Protein AF-A0A2W4NZR1-F1 (afdb_monomer_lite)

Radius of gyration: 36.42 Å; chains: 1; bounding box: 68×45×100 Å

Sequence (171 aa):
MSKEEDDIRLLEYIDGQLGAEDAAQLHRRLENEPELKTRLRELQALNAMVSDRTVEQPSASFTESVMVRVNQYPRGAASPIRRGIMLLAVLLATVGLASWLVSIGMFDNTSINVNSVMFGNDTSRFSLPSLTFDGKILVNVIIIFNLVVAFFLFDPTVLKPWFQRRSRLNY

Secondary structure (DSSP, 8-state):
--HHHHHHHHHHHHTT-S-HHHHHHHHHHHHH-HHHHHHHHHHHHHHHHHHTS--PPPPHHHHHHHHHHHHT--------HHHHHHHHHHHHHHHHHHHHHHHTTTTTT-EEEGGG-S-------------EEEHHHHHHHHHHHHHHHHHHHHIIIIIHHHHHHHHTS--

pLDDT: mean 74.61, std 12.15, range [45.5, 91.62]

Structure (mmCIF, N/CA/C/O backbone):
data_AF-A0A2W4NZR1-F1
#
_entry.id   AF-A0A2W4NZR1-F1
#
loop_
_atom_site.group_PDB
_atom_site.id
_atom_site.type_symbol
_atom_site.label_atom_id
_atom_site.label_alt_id
_atom_site.label_comp_id
_atom_site.label_asym_id
_atom_site.label_entity_id
_atom_site.label_seq_id
_atom_site.pdbx_PDB_ins_code
_atom_site.Cartn_x
_atom_site.Cartn_y
_atom_site.Cartn_z
_atom_site.occupancy
_atom_site.B_iso_or_equiv
_atom_site.auth_seq_id
_atom_site.auth_comp_id
_atom_site.auth_asym_id
_atom_site.auth_atom_id
_atom_site.pdbx_PDB_model_num
ATOM 1 N N . MET A 1 1 ? -13.913 15.465 46.175 1.00 52.94 1 MET A N 1
ATOM 2 C CA . MET A 1 1 ? -14.291 14.764 44.934 1.00 52.94 1 MET A CA 1
ATOM 3 C C . MET A 1 1 ? -15.212 15.685 44.176 1.00 52.94 1 MET A C 1
ATOM 5 O O . MET A 1 1 ? -15.961 16.425 44.811 1.00 52.94 1 MET A O 1
ATOM 9 N N . SER A 1 2 ? -15.045 15.760 42.861 1.00 69.25 2 SER A N 1
ATOM 10 C CA . SER A 1 2 ? -15.939 16.564 42.026 1.00 69.25 2 SER A CA 1
ATOM 11 C C . SER A 1 2 ? -17.312 15.892 41.999 1.00 69.25 2 SER A C 1
ATOM 13 O O . SER A 1 2 ? -17.371 14.667 41.964 1.00 69.25 2 SER A O 1
ATOM 15 N N . LYS A 1 3 ? -18.407 16.663 41.971 1.00 72.75 3 LYS A N 1
ATOM 16 C CA . LYS A 1 3 ? -19.772 16.109 41.827 1.00 72.75 3 LYS A CA 1
ATOM 17 C C . LYS A 1 3 ? -19.889 15.165 40.620 1.00 72.75 3 LYS A C 1
ATOM 19 O O . LYS A 1 3 ? -20.613 14.185 40.666 1.00 72.75 3 LYS A O 1
ATOM 24 N N . GLU A 1 4 ? -19.114 15.446 39.578 1.00 75.81 4 GLU A N 1
ATOM 25 C CA . GLU A 1 4 ? -19.026 14.644 38.359 1.00 75.81 4 GLU A CA 1
ATOM 26 C C . GLU A 1 4 ? -18.398 13.256 38.589 1.00 75.81 4 GLU A C 1
ATOM 28 O O . GLU A 1 4 ? -18.837 12.277 37.997 1.00 75.81 4 GLU A O 1
ATOM 33 N N . GLU A 1 5 ? -17.420 13.134 39.494 1.00 80.88 5 GLU A N 1
ATOM 34 C CA . GLU A 1 5 ? -16.817 11.838 39.848 1.00 80.88 5 GLU A CA 1
ATOM 35 C C . GLU A 1 5 ? -17.792 10.963 40.644 1.00 80.88 5 GLU A C 1
ATOM 37 O O . GLU A 1 5 ? -17.801 9.741 40.487 1.00 80.88 5 GLU A O 1
ATOM 42 N N . ASP A 1 6 ? -18.611 11.582 41.497 1.00 81.75 6 ASP A N 1
ATOM 43 C CA . ASP A 1 6 ? -19.629 10.874 42.270 1.00 81.75 6 ASP A CA 1
ATOM 44 C C . ASP A 1 6 ? -20.761 10.375 41.357 1.00 81.75 6 ASP A C 1
ATOM 46 O O . ASP A 1 6 ? -21.193 9.231 41.497 1.00 81.75 6 ASP A O 1
ATOM 50 N N . ASP A 1 7 ? -21.172 11.169 40.363 1.00 79.81 7 ASP A N 1
ATOM 51 C CA . ASP A 1 7 ? -22.171 10.763 39.367 1.00 79.81 7 ASP A CA 1
ATOM 52 C C . ASP A 1 7 ? -21.683 9.585 38.501 1.00 79.81 7 ASP A C 1
ATOM 54 O O . ASP A 1 7 ? -22.436 8.636 38.273 1.00 79.81 7 ASP A O 1
ATOM 58 N N . ILE A 1 8 ? -20.410 9.587 38.080 1.00 83.56 8 ILE A N 1
ATOM 59 C CA . ILE A 1 8 ? -19.803 8.465 37.340 1.00 83.56 8 ILE A CA 1
ATOM 60 C C . ILE A 1 8 ? -19.832 7.185 38.183 1.00 83.56 8 ILE A C 1
ATOM 62 O O . ILE A 1 8 ? -20.274 6.140 37.708 1.00 83.56 8 ILE A O 1
ATOM 66 N N . ARG A 1 9 ? -19.446 7.265 39.461 1.00 83.25 9 ARG A N 1
ATOM 67 C CA . ARG A 1 9 ? -19.461 6.107 40.373 1.00 83.25 9 ARG A CA 1
ATOM 68 C C . ARG A 1 9 ? -20.870 5.581 40.643 1.00 83.25 9 ARG A C 1
ATOM 70 O O . ARG A 1 9 ? -21.054 4.376 40.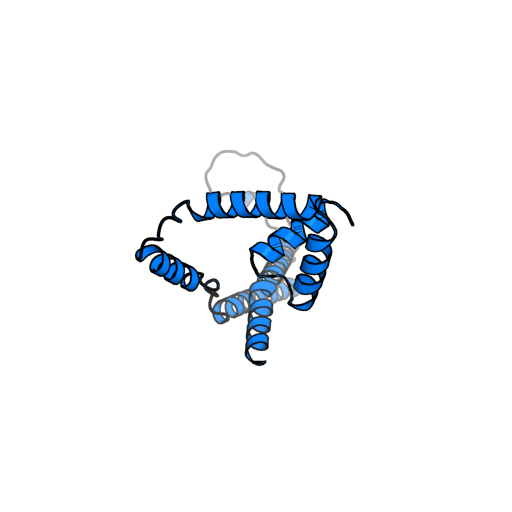807 1.00 83.25 9 ARG A O 1
ATOM 77 N N . LEU A 1 10 ? -21.870 6.463 40.706 1.00 84.44 10 LEU A N 1
ATOM 78 C CA . LEU A 1 10 ? -23.274 6.067 40.844 1.00 84.44 10 LEU A CA 1
ATOM 79 C C . LEU A 1 10 ? -23.784 5.337 39.593 1.00 84.44 10 LEU A C 1
ATOM 81 O O . LEU A 1 10 ? -24.535 4.372 39.732 1.00 84.44 10 LEU A O 1
ATOM 85 N N . LEU A 1 11 ? -23.367 5.754 38.395 1.00 85.06 11 LEU A N 1
ATOM 86 C CA . LEU A 1 11 ? -23.697 5.068 37.142 1.00 85.06 11 LEU A CA 1
ATOM 87 C C . LEU A 1 11 ? -23.013 3.700 37.047 1.00 85.06 11 LEU A C 1
ATOM 89 O O . LEU A 1 11 ? -23.689 2.706 36.804 1.00 85.06 11 LEU A O 1
ATOM 93 N N . GLU A 1 12 ? -21.717 3.616 37.355 1.00 85.44 12 GLU A N 1
ATOM 94 C CA . GLU A 1 12 ? -20.975 2.345 37.410 1.00 85.44 12 GLU A CA 1
ATOM 95 C C . GLU A 1 12 ? -21.593 1.353 38.409 1.00 85.44 12 GLU A C 1
ATOM 97 O O . GLU A 1 12 ? -21.591 0.140 38.181 1.00 85.44 12 GLU A O 1
ATOM 102 N N . TYR A 1 13 ? -22.153 1.862 39.512 1.00 85.25 13 TYR A N 1
ATOM 103 C CA . TYR A 1 13 ? -22.917 1.067 40.470 1.00 85.25 13 TYR A CA 1
ATOM 104 C C . TYR A 1 13 ? -24.246 0.558 39.889 1.00 85.25 13 TYR A C 1
ATOM 106 O O . TYR A 1 13 ? -24.581 -0.610 40.086 1.00 85.25 13 TYR A O 1
ATOM 114 N N . ILE A 1 14 ? -24.994 1.399 39.165 1.00 84.19 14 ILE A N 1
ATOM 115 C CA . ILE A 1 14 ? -26.257 1.014 38.507 1.00 84.19 14 ILE A CA 1
ATOM 116 C C . ILE A 1 14 ? -26.012 -0.016 37.391 1.00 84.19 14 ILE A C 1
ATOM 118 O O . ILE A 1 14 ? -26.803 -0.949 37.252 1.00 84.19 14 ILE A O 1
ATOM 122 N N . ASP A 1 15 ? -24.902 0.105 36.661 1.00 82.12 15 ASP A N 1
ATOM 123 C CA . ASP A 1 15 ? -24.499 -0.810 35.584 1.00 82.12 15 ASP A CA 1
ATOM 124 C C . ASP A 1 15 ? -23.830 -2.102 36.097 1.00 82.12 15 ASP A C 1
ATOM 126 O O . ASP A 1 15 ? -23.552 -3.018 35.320 1.00 82.12 15 ASP A O 1
ATOM 130 N N . GLY A 1 16 ? -23.556 -2.198 37.405 1.00 80.62 16 GLY A N 1
A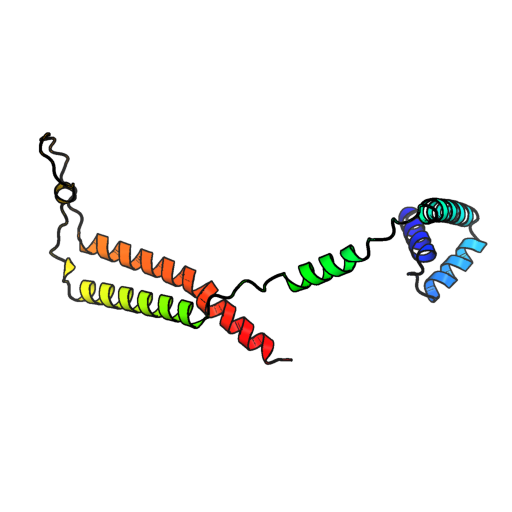TOM 131 C CA . GLY A 1 16 ? -22.912 -3.360 38.027 1.00 80.62 16 GLY A CA 1
ATOM 132 C C . GLY A 1 16 ? -21.429 -3.532 37.674 1.00 80.62 16 GLY A C 1
ATOM 133 O O . GLY A 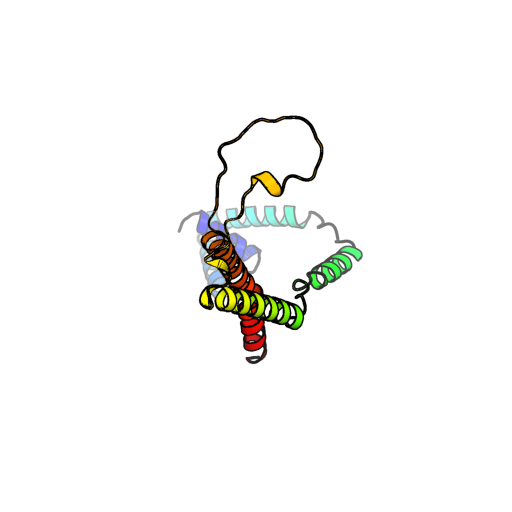1 16 ? -20.883 -4.620 37.844 1.00 80.62 16 GLY A O 1
ATOM 134 N N . GLN A 1 17 ? -20.775 -2.479 37.177 1.00 82.56 17 GLN A N 1
ATOM 135 C CA . GLN A 1 17 ? -19.348 -2.472 36.829 1.00 82.56 17 GLN A CA 1
ATOM 136 C C . GLN A 1 17 ? -18.446 -2.081 38.007 1.00 82.56 17 GLN A C 1
ATOM 138 O O . GLN A 1 17 ? -17.225 -2.217 37.928 1.00 82.56 17 GLN A O 1
ATOM 143 N N . LEU A 1 18 ? -19.041 -1.622 39.110 1.00 82.69 18 LEU A N 1
ATOM 144 C CA . LEU A 1 18 ? -18.315 -1.227 40.307 1.00 82.69 18 LEU A CA 1
ATOM 145 C C . LEU A 1 18 ? -17.791 -2.452 41.081 1.00 82.69 18 LEU A C 1
ATOM 147 O O . LEU A 1 18 ? -18.525 -3.406 41.348 1.00 82.69 18 LEU A O 1
ATOM 151 N N . GLY A 1 19 ? -16.517 -2.418 41.480 1.00 80.69 19 GLY A N 1
ATOM 152 C CA . GLY A 1 19 ? -15.900 -3.471 42.287 1.00 80.69 19 GLY A CA 1
ATOM 153 C C . GLY A 1 19 ? -16.571 -3.639 43.659 1.00 80.69 19 GLY A C 1
ATOM 154 O O . GLY A 1 19 ? -17.111 -2.691 44.229 1.00 80.69 19 GLY A O 1
ATOM 155 N N . ALA A 1 20 ? -16.511 -4.848 44.227 1.00 75.69 20 ALA A N 1
ATOM 156 C CA . ALA A 1 20 ? -17.184 -5.178 45.491 1.00 75.69 20 ALA A CA 1
ATOM 157 C C . ALA A 1 20 ? -16.744 -4.298 46.682 1.00 75.69 20 ALA A C 1
ATOM 159 O O . ALA A 1 20 ? -17.553 -3.979 47.556 1.00 75.69 20 ALA A O 1
ATOM 160 N N . GLU A 1 21 ? -15.476 -3.878 46.713 1.00 77.12 21 GLU A N 1
ATOM 161 C CA . GLU A 1 21 ? -14.935 -2.996 47.756 1.00 77.12 21 GLU A CA 1
ATOM 162 C C . GLU A 1 21 ? -15.452 -1.556 47.622 1.00 77.12 21 GLU A C 1
ATOM 164 O O . GLU A 1 21 ? -15.832 -0.935 48.618 1.00 77.12 21 GLU A O 1
ATOM 169 N N . ASP A 1 22 ? -15.537 -1.047 46.393 1.00 78.81 22 ASP A N 1
ATOM 170 C CA . ASP A 1 22 ? -16.024 0.300 46.096 1.00 78.81 22 ASP A CA 1
ATOM 171 C C . ASP A 1 22 ? -17.540 0.409 46.291 1.00 78.81 22 ASP A C 1
ATOM 173 O O . ASP A 1 22 ? -18.027 1.409 46.822 1.00 78.81 22 ASP A O 1
ATOM 177 N N . ALA A 1 23 ? -18.289 -0.652 45.980 1.00 77.44 23 ALA A N 1
ATOM 178 C CA . ALA A 1 23 ? -19.718 -0.742 46.272 1.00 77.44 23 ALA A CA 1
ATOM 179 C C . ALA A 1 23 ? -20.003 -0.679 47.782 1.00 77.44 23 ALA A C 1
ATOM 181 O O . ALA A 1 23 ? -20.919 0.021 48.222 1.00 77.44 23 ALA A O 1
ATOM 182 N N . ALA A 1 24 ? -19.183 -1.348 48.601 1.00 79.75 24 ALA A N 1
ATOM 183 C CA . ALA A 1 24 ? -19.305 -1.287 50.055 1.00 79.75 24 ALA A CA 1
ATOM 184 C C . ALA A 1 24 ? -18.982 0.113 50.609 1.00 79.75 24 ALA A C 1
ATOM 186 O O . ALA A 1 24 ? -19.636 0.573 51.548 1.00 79.75 24 ALA A O 1
ATOM 187 N N . GLN A 1 25 ? -17.999 0.813 50.034 1.00 81.75 25 GLN A N 1
ATOM 188 C CA . GLN A 1 25 ? -17.690 2.200 50.402 1.00 81.75 25 GLN A CA 1
ATOM 189 C C . GLN A 1 25 ? -18.806 3.166 49.990 1.00 81.75 25 GLN A C 1
ATOM 191 O O . GLN A 1 25 ? -19.184 4.038 50.776 1.00 81.75 25 GLN A O 1
ATOM 196 N N . LEU A 1 26 ? -19.368 2.986 48.794 1.00 82.19 26 LEU A N 1
ATOM 197 C CA . LEU A 1 26 ? -20.481 3.782 48.289 1.00 82.19 26 LEU A CA 1
ATOM 198 C C . LEU A 1 26 ? -21.734 3.602 49.156 1.00 82.19 26 LEU A C 1
ATOM 200 O O . LEU A 1 26 ? -22.384 4.588 49.489 1.00 82.19 26 LEU A O 1
ATOM 204 N N . HIS A 1 27 ? -22.035 2.381 49.610 1.00 81.44 27 HIS A N 1
ATOM 205 C CA . HIS A 1 27 ? -23.135 2.129 50.547 1.00 81.44 27 HIS A CA 1
ATOM 206 C C . HIS A 1 27 ? -22.968 2.852 51.883 1.00 81.44 27 HIS A C 1
ATOM 208 O O . HIS A 1 27 ? -23.906 3.504 52.338 1.00 81.44 27 HIS A O 1
ATOM 214 N N . ARG A 1 28 ? -21.766 2.839 52.471 1.00 80.81 28 ARG A N 1
ATOM 215 C CA . ARG A 1 28 ? -21.503 3.611 53.698 1.00 80.81 28 ARG A CA 1
ATOM 216 C C . ARG A 1 28 ? -21.671 5.113 53.478 1.00 80.81 28 ARG A C 1
ATOM 218 O O . ARG A 1 28 ? -22.093 5.821 54.384 1.00 80.81 28 ARG A O 1
ATOM 225 N N . ARG A 1 29 ? -21.345 5.627 52.290 1.00 80.69 29 ARG A N 1
ATOM 226 C CA . ARG A 1 29 ? -21.562 7.044 51.956 1.00 80.69 29 ARG A CA 1
ATOM 227 C C . ARG A 1 29 ? -23.037 7.372 51.738 1.00 80.69 29 ARG A C 1
ATOM 229 O O . ARG A 1 29 ? -23.508 8.366 52.272 1.00 80.69 29 ARG A O 1
ATOM 236 N N . LEU A 1 30 ? -23.787 6.500 51.066 1.00 81.31 30 LEU A N 1
ATOM 237 C CA . LEU A 1 30 ? -25.238 6.624 50.868 1.00 81.31 30 LEU A CA 1
ATOM 238 C C . LEU A 1 30 ? -26.033 6.662 52.184 1.00 81.31 30 LEU A C 1
ATOM 240 O O . LEU A 1 30 ? -27.116 7.247 52.226 1.00 81.31 30 LEU A O 1
ATOM 244 N N . GLU A 1 31 ? -25.521 6.039 53.247 1.00 80.12 31 GLU A N 1
ATOM 245 C CA . GLU A 1 31 ? -26.112 6.109 54.591 1.00 80.12 31 GLU A CA 1
ATOM 246 C C . GLU A 1 31 ? -25.857 7.451 55.286 1.00 80.12 31 GLU A C 1
ATOM 248 O O . GLU A 1 31 ? -26.712 7.923 56.035 1.00 80.12 31 GLU A O 1
ATOM 253 N N . ASN A 1 32 ? -24.710 8.078 55.018 1.00 79.75 32 ASN A N 1
ATOM 254 C CA . ASN A 1 32 ? -24.285 9.316 55.670 1.00 79.75 32 ASN A CA 1
ATOM 255 C C . ASN A 1 32 ? -24.670 10.583 54.883 1.00 79.75 32 ASN A C 1
ATOM 257 O O . ASN A 1 32 ? -24.744 11.662 55.469 1.00 79.75 32 ASN A O 1
ATOM 261 N N . GLU A 1 33 ? -24.949 10.469 53.581 1.00 84.06 33 GLU A N 1
ATOM 262 C CA . GLU A 1 33 ? -25.215 11.603 52.691 1.00 84.06 33 GLU A CA 1
ATOM 263 C C . GLU A 1 33 ? -26.601 11.501 52.017 1.00 84.06 33 GLU A C 1
ATOM 265 O O . GLU A 1 33 ? -26.785 10.767 51.038 1.00 84.06 33 GLU A O 1
ATOM 270 N N . PRO A 1 34 ? -27.610 12.261 52.491 1.00 81.06 34 PRO A N 1
ATOM 271 C CA . PRO A 1 34 ? -28.967 12.202 51.941 1.00 81.06 34 PRO A CA 1
ATOM 272 C C . PRO A 1 34 ? -29.080 1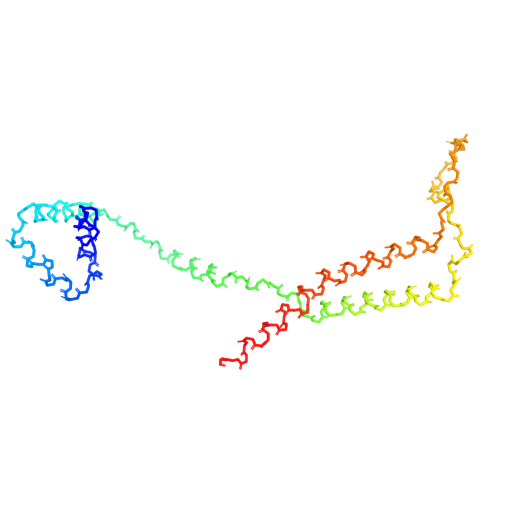2.787 50.521 1.00 81.06 34 PRO A C 1
ATOM 274 O O . PRO A 1 34 ? -29.964 12.382 49.757 1.00 81.06 34 PRO A O 1
ATOM 277 N N . GLU A 1 35 ? -28.186 13.706 50.139 1.00 82.62 35 GLU A N 1
ATOM 278 C CA . GLU A 1 35 ? -28.128 14.263 48.779 1.00 82.62 35 GLU A CA 1
ATOM 279 C C . GLU A 1 35 ? -27.754 13.184 47.751 1.00 82.62 35 GLU A C 1
ATOM 281 O O . GLU A 1 35 ? -28.441 13.027 46.740 1.00 82.62 35 GLU A O 1
ATOM 286 N N . LEU A 1 36 ? -26.742 12.365 48.056 1.00 81.38 36 LEU A N 1
ATOM 287 C CA . LEU A 1 36 ? -26.269 11.279 47.194 1.00 81.38 36 LEU A CA 1
ATOM 288 C C . LEU A 1 36 ? -27.348 10.204 46.983 1.00 81.38 36 LEU A C 1
ATOM 290 O O . LEU A 1 36 ? -27.545 9.696 45.880 1.00 81.38 36 LEU A O 1
ATOM 294 N N . LYS A 1 37 ? -28.123 9.908 48.031 1.00 82.75 37 LYS A N 1
ATOM 295 C CA . LYS A 1 37 ? -29.265 8.984 47.965 1.00 82.75 37 LYS A CA 1
ATOM 296 C C . LYS A 1 37 ? -30.391 9.499 47.067 1.00 82.75 37 LYS A C 1
ATOM 298 O O . LYS A 1 37 ? -31.066 8.706 46.410 1.00 82.75 37 LYS A O 1
ATOM 303 N N . THR A 1 38 ? -30.606 10.812 47.045 1.00 85.00 38 THR A N 1
ATOM 304 C CA . THR A 1 38 ? -31.603 11.441 46.168 1.00 85.00 38 THR A CA 1
ATOM 305 C C . THR A 1 38 ? -31.155 11.351 44.712 1.00 85.00 38 THR A C 1
ATOM 307 O O . THR A 1 38 ? -31.932 10.905 43.871 1.00 85.00 38 THR A O 1
ATOM 310 N N . ARG A 1 39 ? -29.875 11.630 44.435 1.00 83.81 39 ARG A N 1
ATOM 311 C CA . ARG A 1 39 ? -29.274 11.467 43.102 1.00 83.81 39 ARG A CA 1
ATOM 312 C C . ARG A 1 39 ? -29.330 10.035 42.585 1.00 83.81 39 ARG A C 1
ATOM 314 O O . ARG A 1 39 ? -29.743 9.814 41.453 1.00 83.81 39 ARG A O 1
ATOM 321 N N . LEU A 1 40 ? -29.012 9.050 43.424 1.00 85.06 40 LEU A N 1
ATOM 322 C CA . LEU A 1 40 ? -29.121 7.638 43.054 1.00 85.06 40 LEU A CA 1
ATOM 323 C C . LEU A 1 40 ? -30.554 7.263 42.641 1.00 85.06 40 LEU A C 1
ATOM 325 O O . LEU A 1 40 ? -30.741 6.551 41.659 1.00 85.06 40 LEU A O 1
ATOM 329 N N . ARG A 1 41 ? -31.575 7.774 43.342 1.00 84.56 41 ARG A N 1
ATOM 330 C CA . ARG A 1 41 ? -32.981 7.547 42.966 1.00 84.56 41 ARG A CA 1
ATOM 331 C C . ARG A 1 41 ? -33.355 8.217 41.647 1.00 84.56 41 ARG A C 1
ATOM 333 O O . ARG A 1 41 ? -34.084 7.613 40.866 1.00 84.56 41 ARG A O 1
ATOM 340 N N . GLU A 1 42 ? -32.873 9.435 41.398 1.00 86.00 42 GLU A N 1
ATOM 341 C CA . GLU A 1 42 ? -33.074 10.130 40.119 1.00 86.00 42 GLU A CA 1
ATOM 342 C C . GLU A 1 42 ? -32.472 9.322 38.961 1.00 86.00 42 GLU A C 1
ATOM 344 O O . GLU A 1 42 ? -33.155 9.058 37.971 1.00 86.00 42 GLU A O 1
ATOM 349 N N . LEU A 1 43 ? -31.231 8.852 39.115 1.00 84.62 43 LEU A N 1
ATOM 350 C CA . LEU A 1 43 ? -30.542 8.040 38.110 1.00 84.62 43 LEU A CA 1
ATOM 351 C C . LEU A 1 43 ? -31.220 6.680 37.892 1.00 84.62 43 LEU A C 1
ATOM 353 O O . LEU A 1 43 ? -31.376 6.249 36.752 1.00 84.62 43 LEU A O 1
ATOM 357 N N . GLN A 1 44 ? -31.692 6.026 38.955 1.00 85.38 44 GLN A N 1
ATOM 358 C CA . GLN A 1 44 ? -32.457 4.779 38.845 1.00 85.38 44 GLN A CA 1
ATOM 359 C C . GLN A 1 44 ? -33.794 4.977 38.124 1.00 85.38 44 GLN A C 1
ATOM 361 O O . GLN A 1 44 ? -34.171 4.142 37.302 1.00 85.38 44 GLN A O 1
ATOM 366 N N . ALA A 1 45 ? -34.500 6.079 38.391 1.00 84.75 45 ALA A N 1
ATOM 367 C CA . ALA A 1 45 ? -35.740 6.408 37.695 1.00 84.75 45 ALA A CA 1
ATOM 368 C C . ALA A 1 45 ? -35.495 6.657 36.197 1.00 84.75 45 ALA A C 1
ATOM 370 O O . ALA A 1 45 ? -36.253 6.164 35.363 1.00 84.75 45 ALA A O 1
ATOM 371 N N . LEU A 1 46 ? -34.409 7.356 35.849 1.00 83.19 46 LEU A N 1
ATOM 372 C CA . LEU A 1 46 ? -33.999 7.562 34.458 1.00 83.19 46 LEU A CA 1
ATOM 373 C C . LEU A 1 46 ? -33.621 6.245 33.771 1.00 83.19 46 LEU A C 1
ATOM 375 O O . LEU A 1 46 ? -34.088 5.986 32.664 1.00 83.19 46 LEU A O 1
ATOM 379 N N . ASN A 1 47 ? -32.838 5.387 34.430 1.00 81.88 47 ASN A N 1
ATOM 380 C CA . ASN A 1 47 ? -32.461 4.088 33.875 1.00 81.88 47 ASN A CA 1
ATOM 381 C C . ASN A 1 47 ? -33.687 3.190 33.644 1.00 81.88 47 ASN A C 1
ATOM 383 O O . ASN A 1 47 ? -33.798 2.547 32.602 1.00 81.88 47 ASN A O 1
ATOM 387 N N . ALA A 1 48 ? -34.652 3.200 34.568 1.00 80.12 48 ALA A N 1
ATOM 388 C CA . ALA A 1 48 ? -35.914 2.483 34.406 1.00 80.12 48 ALA A CA 1
ATOM 389 C C . ALA A 1 48 ? -36.731 3.019 33.216 1.00 80.12 48 ALA A C 1
ATOM 391 O O . ALA A 1 48 ? -37.221 2.231 32.413 1.00 80.12 48 ALA A O 1
ATOM 392 N N . MET A 1 49 ? -36.816 4.344 33.044 1.00 78.50 49 MET A N 1
ATOM 393 C CA . MET A 1 49 ? -37.497 4.964 31.896 1.00 78.50 49 MET A CA 1
ATOM 394 C C . MET A 1 49 ? -36.843 4.640 30.546 1.00 78.50 49 MET A C 1
ATOM 396 O O . MET A 1 49 ? -37.532 4.607 29.526 1.00 78.50 49 MET A O 1
ATOM 400 N N . VAL A 1 50 ? -35.522 4.447 30.516 1.00 74.12 50 VAL A N 1
ATOM 401 C CA . VAL A 1 50 ? -34.785 4.059 29.303 1.00 74.12 50 VAL A CA 1
ATOM 402 C C . VAL A 1 50 ? -34.904 2.557 29.048 1.00 74.12 50 VAL A C 1
ATOM 404 O O . VAL A 1 50 ? -35.126 2.161 27.909 1.00 74.12 50 VAL A O 1
ATOM 407 N N . SER A 1 51 ? -34.822 1.734 30.094 1.00 69.44 51 SER A N 1
ATOM 408 C CA . SER A 1 51 ? -34.908 0.271 30.001 1.00 69.44 51 SER A CA 1
ATOM 409 C C . SER A 1 51 ? -36.304 -0.226 29.610 1.00 69.44 51 SER A C 1
ATOM 411 O O . SER A 1 51 ? -36.423 -1.262 28.964 1.00 69.44 51 SER A O 1
ATOM 413 N N . ASP A 1 52 ? -37.358 0.515 29.969 1.00 64.81 52 ASP A N 1
ATOM 414 C CA . ASP A 1 52 ? -38.747 0.208 29.590 1.00 64.81 52 ASP A CA 1
ATOM 415 C C . ASP A 1 52 ? -39.051 0.545 28.117 1.00 64.81 52 ASP A C 1
ATOM 417 O O . ASP A 1 52 ? -40.063 0.130 27.547 1.00 64.81 52 ASP A O 1
ATOM 421 N N . ARG A 1 53 ? -38.146 1.265 27.438 1.00 61.75 53 ARG A N 1
ATOM 422 C CA . ARG A 1 53 ? -38.203 1.381 25.981 1.00 61.75 53 ARG A CA 1
ATOM 423 C C . ARG A 1 53 ? -37.689 0.078 25.405 1.00 61.75 53 ARG A C 1
ATOM 425 O O . ARG A 1 53 ? -36.492 -0.192 25.420 1.00 61.75 53 ARG A O 1
ATOM 432 N N . THR A 1 54 ? -38.627 -0.718 24.906 1.00 57.09 54 THR A N 1
ATOM 433 C CA . THR A 1 54 ? -38.382 -1.943 24.148 1.00 57.09 54 THR A CA 1
ATOM 434 C C . THR A 1 54 ? -37.260 -1.710 23.144 1.00 57.09 54 THR A C 1
ATOM 436 O O . THR A 1 54 ? -37.440 -1.072 22.109 1.00 57.09 54 THR A O 1
ATOM 439 N N . VAL A 1 55 ? -36.074 -2.219 23.481 1.00 61.62 55 VAL A N 1
ATOM 440 C CA . VAL A 1 55 ? -34.978 -2.393 22.536 1.00 61.62 55 VAL A CA 1
ATOM 441 C C . VAL A 1 55 ? -35.570 -3.222 21.411 1.00 61.62 55 VAL A C 1
ATOM 443 O O . VAL A 1 55 ? -35.947 -4.374 21.637 1.00 61.62 55 VAL A O 1
ATOM 446 N N . GLU A 1 56 ? -35.754 -2.604 20.243 1.00 59.91 56 GLU A N 1
ATOM 447 C CA . GLU A 1 56 ? -36.280 -3.284 19.068 1.00 59.91 56 GLU A CA 1
ATOM 448 C C . GLU A 1 56 ? -35.498 -4.581 18.900 1.00 59.91 56 GLU A C 1
ATOM 450 O O . GLU A 1 56 ? -34.272 -4.578 18.768 1.00 59.91 56 GLU A O 1
ATOM 455 N N . GLN A 1 57 ? -36.208 -5.701 19.011 1.00 59.62 57 GLN A N 1
ATOM 456 C CA . GLN A 1 57 ? -35.592 -7.010 18.962 1.00 59.62 57 GLN A CA 1
ATOM 457 C C . GLN A 1 57 ? -34.915 -7.118 17.591 1.00 59.62 57 GLN A C 1
ATOM 459 O O . GLN A 1 57 ? -35.607 -7.018 16.570 1.00 59.62 57 GLN A O 1
ATOM 464 N N . PRO A 1 58 ? -33.577 -7.250 17.526 1.00 63.72 58 PRO A N 1
ATOM 465 C CA . PRO A 1 58 ? -32.901 -7.286 16.245 1.00 63.72 58 PRO A CA 1
ATOM 466 C C . PRO A 1 58 ? -33.459 -8.466 15.454 1.00 63.72 58 PRO A C 1
ATOM 468 O O . PRO A 1 58 ? -33.596 -9.572 15.980 1.00 63.72 58 PRO A O 1
ATOM 471 N N . SER A 1 59 ? -33.818 -8.220 14.192 1.00 70.50 59 SER A N 1
ATOM 472 C CA . SER A 1 59 ? -34.312 -9.277 13.305 1.00 70.50 59 SER A CA 1
ATOM 473 C C . SER A 1 59 ? -33.347 -10.469 13.318 1.00 70.50 59 SER A C 1
ATOM 475 O O . SER A 1 59 ? -32.132 -10.277 13.374 1.00 70.50 59 SER A O 1
ATOM 477 N N . ALA A 1 60 ? -33.853 -11.702 13.232 1.00 68.00 60 ALA A N 1
ATOM 478 C CA . ALA A 1 60 ? -33.005 -12.902 13.196 1.00 68.00 60 ALA A CA 1
ATOM 479 C C . ALA A 1 60 ? -31.920 -12.832 12.093 1.00 68.00 60 ALA A C 1
ATOM 481 O O . ALA A 1 60 ? -30.809 -13.330 12.264 1.00 68.00 60 ALA A O 1
ATOM 482 N N . SER A 1 61 ? -32.211 -12.117 11.001 1.00 68.44 61 SER A N 1
ATOM 483 C CA . SER A 1 61 ? -31.292 -11.825 9.896 1.00 68.44 61 SER A CA 1
ATOM 484 C C . SER A 1 61 ? -30.188 -10.809 10.217 1.00 68.44 61 SER A C 1
ATOM 486 O O . SER A 1 61 ? -29.211 -10.708 9.474 1.00 68.44 61 SER A O 1
ATOM 488 N N . PHE A 1 62 ? -30.305 -10.028 11.292 1.00 71.38 62 PHE A N 1
ATOM 489 C CA . PHE A 1 62 ? -29.276 -9.067 11.696 1.00 71.38 62 PHE A CA 1
ATOM 490 C C . PHE A 1 62 ? -28.009 -9.789 12.157 1.00 71.38 62 PHE A C 1
ATOM 492 O O . PHE A 1 62 ? -26.922 -9.494 11.671 1.00 71.38 62 PHE A O 1
ATOM 499 N N . THR A 1 63 ? -28.140 -10.802 13.014 1.00 75.62 63 THR A N 1
ATOM 500 C CA . THR A 1 63 ? -26.986 -11.586 13.476 1.00 75.62 63 THR A CA 1
ATOM 501 C C . THR A 1 63 ? -26.311 -12.316 12.321 1.00 75.62 63 THR A C 1
ATOM 503 O O . THR A 1 63 ? -25.085 -12.317 12.224 1.00 75.62 63 THR A O 1
ATOM 506 N N . GLU A 1 64 ? -27.098 -12.879 11.402 1.00 75.94 64 GLU A N 1
ATOM 507 C CA . GLU A 1 64 ? -26.571 -13.538 10.206 1.00 75.94 64 GLU A CA 1
ATOM 508 C C . GLU A 1 64 ? -25.840 -12.542 9.293 1.00 75.94 64 GLU A C 1
ATOM 510 O O . GLU A 1 64 ? -24.693 -12.772 8.917 1.00 75.94 64 GLU A O 1
ATOM 515 N N . SER A 1 65 ? -26.441 -11.385 9.004 1.00 77.19 65 SER A N 1
ATOM 516 C CA . SER A 1 65 ? -25.823 -10.359 8.153 1.00 77.19 65 SER A CA 1
ATOM 517 C C . SER A 1 65 ? -24.573 -9.724 8.773 1.00 77.19 65 SER A C 1
ATOM 519 O O . SER A 1 65 ? -23.619 -9.431 8.047 1.00 77.19 65 SER A O 1
ATOM 521 N N . VAL A 1 66 ? -24.523 -9.564 10.098 1.00 78.06 66 VAL A N 1
ATOM 522 C CA . VAL A 1 66 ? -23.331 -9.090 10.815 1.00 78.06 66 VAL A CA 1
ATOM 523 C C . VAL A 1 66 ? -22.237 -10.157 10.818 1.00 78.06 66 VAL A C 1
ATOM 525 O O . VAL A 1 66 ? -21.100 -9.838 10.481 1.00 78.06 66 VAL A O 1
ATOM 528 N N . MET A 1 67 ? -22.555 -11.423 11.105 1.00 78.75 67 MET A N 1
ATOM 529 C CA . MET A 1 67 ? -21.571 -12.516 11.078 1.00 78.75 67 MET A CA 1
ATOM 530 C C . MET A 1 67 ? -21.005 -12.755 9.675 1.00 78.75 67 MET A C 1
ATOM 532 O O . MET A 1 67 ? -19.805 -12.990 9.512 1.00 78.75 67 MET A O 1
ATOM 536 N N . VAL A 1 68 ? -21.844 -12.629 8.646 1.00 77.75 68 VAL A N 1
ATOM 537 C CA . VAL A 1 68 ? -21.412 -12.683 7.249 1.00 77.75 68 VAL A CA 1
ATOM 538 C C . VAL A 1 68 ? -20.494 -11.500 6.926 1.00 77.75 68 VAL A C 1
ATOM 540 O O . VAL A 1 68 ? -19.422 -11.716 6.367 1.00 77.75 68 VAL A O 1
ATOM 543 N N . ARG A 1 69 ? -20.831 -10.266 7.329 1.00 69.88 69 ARG A N 1
ATOM 544 C CA . ARG A 1 69 ? -19.999 -9.073 7.065 1.00 69.88 69 ARG A CA 1
ATOM 545 C C . ARG A 1 69 ? -18.687 -9.034 7.852 1.00 69.88 69 ARG A C 1
ATOM 547 O O . ARG A 1 69 ? -17.681 -8.585 7.309 1.00 69.88 69 ARG A O 1
ATOM 554 N N . VAL A 1 70 ? -18.667 -9.533 9.087 1.00 70.81 70 VAL A N 1
ATOM 555 C CA . VAL A 1 70 ? -17.449 -9.642 9.911 1.00 70.81 70 VAL A CA 1
ATOM 556 C C . VAL A 1 70 ? -16.452 -10.611 9.277 1.00 70.81 70 VAL A C 1
ATOM 558 O O . VAL A 1 70 ? -15.266 -10.300 9.177 1.00 70.81 70 VAL A O 1
ATOM 561 N N . ASN A 1 71 ? -16.932 -11.749 8.771 1.00 63.25 71 ASN A N 1
ATOM 562 C CA . ASN A 1 71 ? -16.089 -12.715 8.064 1.00 63.25 71 ASN A CA 1
ATOM 563 C C . ASN A 1 71 ? -15.719 -12.267 6.642 1.00 63.25 71 ASN A C 1
ATOM 565 O O . ASN A 1 71 ? -14.714 -12.716 6.091 1.00 63.25 71 ASN A O 1
ATOM 569 N N . GLN A 1 72 ? -16.516 -11.378 6.047 1.00 60.97 72 GLN A N 1
ATOM 570 C CA . GLN A 1 72 ? -16.288 -10.839 4.711 1.00 60.97 72 GLN A CA 1
ATOM 571 C C . GLN A 1 72 ? -15.287 -9.698 4.657 1.00 60.97 72 GLN A C 1
ATOM 573 O O . GLN A 1 72 ? -15.011 -9.281 3.541 1.00 60.97 72 GLN A O 1
ATOM 578 N N . TYR A 1 73 ? -14.722 -9.206 5.769 1.00 53.06 73 TYR A N 1
ATOM 579 C CA . TYR A 1 73 ? -13.569 -8.310 5.680 1.00 53.06 73 TYR A CA 1
ATOM 580 C C . TYR A 1 73 ? -12.415 -9.117 5.077 1.00 53.06 73 TYR A C 1
ATOM 582 O O . TYR A 1 73 ? -11.752 -9.884 5.788 1.00 53.06 73 TYR A O 1
ATOM 590 N N . PRO A 1 74 ? -12.158 -9.022 3.760 1.00 53.44 74 PRO A N 1
ATOM 591 C CA . PRO A 1 74 ? -11.118 -9.819 3.167 1.00 53.44 74 PRO A CA 1
ATOM 592 C C . PRO A 1 74 ? -9.858 -9.159 3.696 1.00 53.44 74 PRO A C 1
ATOM 594 O O . PRO A 1 74 ? -9.611 -7.979 3.435 1.00 53.44 74 PRO A O 1
ATOM 597 N N . ARG A 1 75 ? -9.055 -9.893 4.469 1.00 57.31 75 ARG A N 1
ATOM 598 C CA . ARG A 1 75 ? -7.643 -9.544 4.639 1.00 57.31 75 ARG A CA 1
ATOM 599 C C . ARG A 1 75 ? -7.132 -9.338 3.220 1.00 57.31 75 ARG A C 1
ATOM 601 O O . ARG A 1 75 ? -7.078 -10.317 2.478 1.00 57.31 75 ARG A O 1
ATOM 608 N N . GLY A 1 76 ? -6.951 -8.064 2.845 1.00 52.97 76 GLY A N 1
ATOM 609 C CA . GLY A 1 76 ? -7.017 -7.606 1.458 1.00 52.97 76 GLY A CA 1
ATOM 610 C C . GLY A 1 76 ? -6.300 -8.578 0.552 1.00 52.97 76 GLY A C 1
ATOM 611 O O . GLY A 1 76 ? -5.178 -8.947 0.893 1.00 52.97 76 GLY A O 1
ATOM 612 N N . ALA A 1 77 ? -6.985 -9.036 -0.503 1.00 52.03 77 ALA A N 1
ATOM 613 C CA . ALA A 1 77 ? -6.506 -10.040 -1.443 1.00 52.03 77 ALA A CA 1
ATOM 614 C C . ALA A 1 77 ? -5.030 -9.779 -1.743 1.00 52.03 77 ALA A C 1
ATOM 616 O O . ALA A 1 77 ? -4.678 -8.901 -2.531 1.00 52.03 77 ALA A O 1
ATOM 617 N N . ALA A 1 78 ? -4.162 -10.482 -1.015 1.00 56.31 78 ALA A N 1
ATOM 618 C CA . ALA A 1 78 ? -2.741 -10.283 -1.121 1.00 56.31 78 ALA A CA 1
ATOM 619 C C . ALA A 1 78 ? -2.416 -10.832 -2.496 1.00 56.31 78 ALA A C 1
ATOM 621 O O . ALA A 1 78 ? -2.477 -12.047 -2.705 1.00 56.31 78 ALA A O 1
ATOM 622 N N . SER A 1 79 ? -2.161 -9.933 -3.451 1.00 58.06 79 SER A N 1
ATOM 623 C CA . SER A 1 79 ? -1.616 -10.324 -4.743 1.00 58.06 79 SER A CA 1
ATOM 624 C C . SER A 1 79 ? -0.500 -11.326 -4.448 1.00 58.06 79 SER A C 1
ATOM 626 O O . SER A 1 79 ? 0.324 -11.054 -3.564 1.00 58.06 79 SER A O 1
ATOM 628 N N . PRO A 1 80 ? -0.532 -12.530 -5.046 1.00 66.44 80 PRO A N 1
ATOM 629 C CA . PRO A 1 80 ? 0.316 -13.623 -4.603 1.00 66.44 80 PRO A CA 1
ATOM 630 C C . PRO A 1 80 ? 1.755 -13.124 -4.612 1.00 66.44 80 PRO A C 1
ATOM 632 O O . PRO A 1 80 ? 2.225 -12.674 -5.650 1.00 66.44 80 PRO A O 1
ATOM 635 N N . ILE A 1 81 ? 2.433 -13.180 -3.462 1.00 66.12 81 ILE A N 1
ATOM 636 C CA . ILE A 1 81 ? 3.792 -12.650 -3.215 1.00 66.12 81 ILE A CA 1
ATOM 637 C C . ILE A 1 81 ? 4.753 -12.907 -4.387 1.00 66.12 81 ILE A C 1
ATOM 639 O O . ILE A 1 81 ? 5.581 -12.067 -4.724 1.00 66.12 81 ILE A O 1
ATOM 643 N N . ARG A 1 82 ? 4.597 -14.056 -5.056 1.00 70.62 82 ARG A N 1
ATOM 644 C CA . ARG A 1 82 ? 5.336 -14.433 -6.266 1.00 70.62 82 ARG A CA 1
ATOM 645 C C . ARG A 1 82 ? 5.215 -13.417 -7.407 1.00 70.62 82 ARG A C 1
ATOM 647 O O . ARG A 1 82 ? 6.223 -13.123 -8.029 1.00 70.62 82 ARG A O 1
ATOM 654 N N . ARG A 1 83 ? 4.023 -12.870 -7.675 1.00 75.00 83 ARG A N 1
ATOM 655 C CA . ARG A 1 83 ? 3.802 -11.836 -8.702 1.00 75.00 83 ARG A CA 1
ATOM 656 C C . ARG A 1 83 ? 4.526 -10.543 -8.356 1.00 75.00 83 ARG A C 1
ATOM 658 O O . ARG A 1 83 ? 5.157 -9.965 -9.228 1.00 75.00 83 ARG A O 1
ATOM 665 N N . GLY A 1 84 ? 4.483 -10.128 -7.092 1.00 76.25 84 GLY A N 1
ATOM 666 C CA . GLY A 1 84 ? 5.214 -8.946 -6.645 1.00 76.25 84 GLY A CA 1
ATOM 667 C C . GLY A 1 84 ? 6.733 -9.125 -6.776 1.00 76.25 84 GLY A C 1
ATOM 668 O O . GLY A 1 84 ? 7.397 -8.296 -7.390 1.00 76.25 84 GLY A O 1
ATOM 669 N N . ILE A 1 85 ? 7.283 -10.239 -6.280 1.00 81.31 85 ILE A N 1
ATOM 670 C CA . ILE A 1 85 ? 8.724 -10.530 -6.395 1.00 81.31 85 ILE A CA 1
ATOM 671 C C . ILE A 1 85 ? 9.149 -10.664 -7.866 1.00 81.31 85 ILE A C 1
ATOM 673 O O . ILE A 1 85 ? 10.212 -10.178 -8.233 1.00 81.31 85 ILE A O 1
ATOM 677 N N . MET A 1 86 ? 8.322 -11.274 -8.721 1.00 82.62 86 MET A N 1
ATOM 678 C CA . MET A 1 86 ? 8.597 -11.387 -10.157 1.00 82.62 86 MET A CA 1
ATOM 679 C C . MET A 1 86 ? 8.615 -10.014 -10.842 1.00 82.62 86 MET A C 1
ATOM 681 O O . MET A 1 86 ? 9.514 -9.759 -11.637 1.00 82.62 86 MET A O 1
ATOM 685 N N . LEU A 1 87 ? 7.682 -9.114 -10.502 1.00 83.06 87 LEU A N 1
ATOM 686 C CA . LEU A 1 87 ? 7.680 -7.736 -11.005 1.00 83.06 87 LEU A CA 1
ATOM 687 C C . LEU A 1 87 ? 8.933 -6.971 -10.563 1.00 83.06 87 LEU A C 1
ATOM 689 O O . LEU A 1 87 ? 9.571 -6.328 -11.391 1.00 83.06 87 LEU A O 1
ATOM 693 N N . LEU A 1 88 ? 9.320 -7.087 -9.289 1.00 84.62 88 LEU A N 1
ATOM 694 C CA . LEU A 1 88 ? 10.541 -6.463 -8.776 1.00 84.62 88 LEU A CA 1
ATOM 695 C C . LEU A 1 88 ? 11.797 -7.021 -9.465 1.00 84.62 88 LEU A C 1
ATOM 697 O O . LEU A 1 88 ? 12.687 -6.258 -9.829 1.00 84.62 88 LEU A O 1
ATOM 701 N N . ALA A 1 89 ? 11.867 -8.339 -9.666 1.00 86.56 89 ALA A N 1
ATOM 702 C CA . ALA A 1 89 ? 12.999 -8.993 -10.316 1.00 86.56 89 ALA A CA 1
ATOM 703 C C . ALA A 1 89 ? 13.149 -8.560 -11.780 1.00 86.56 89 ALA A C 1
ATOM 705 O O . ALA A 1 89 ? 14.257 -8.252 -12.213 1.00 86.56 89 ALA A O 1
ATOM 706 N N . VAL A 1 90 ? 12.041 -8.485 -12.526 1.00 88.50 90 VAL A N 1
ATOM 707 C CA . VAL A 1 90 ? 12.046 -7.979 -13.906 1.00 88.50 90 VAL A CA 1
ATOM 708 C C . VAL A 1 90 ? 12.474 -6.514 -13.934 1.00 88.50 90 VAL A C 1
ATOM 710 O O . VAL A 1 90 ? 13.356 -6.167 -14.710 1.00 88.50 90 VAL A O 1
ATOM 713 N N . LEU A 1 91 ? 11.927 -5.674 -13.051 1.00 87.88 91 LEU A N 1
ATOM 714 C CA . LEU A 1 91 ? 12.281 -4.256 -12.978 1.00 87.88 91 LEU A CA 1
ATOM 715 C C . LEU A 1 91 ? 13.776 -4.050 -12.684 1.00 87.88 91 LEU A C 1
ATOM 717 O O . LEU A 1 91 ? 14.435 -3.266 -13.365 1.00 87.88 91 LEU A O 1
ATOM 721 N N . LEU A 1 92 ? 14.333 -4.789 -11.719 1.00 88.75 92 LEU A N 1
ATOM 722 C CA . LEU A 1 92 ? 15.764 -4.747 -11.408 1.00 88.75 92 LEU A CA 1
ATOM 723 C C . LEU A 1 92 ? 16.625 -5.236 -12.574 1.00 88.75 92 LEU A C 1
ATOM 725 O O . LEU A 1 92 ? 17.656 -4.629 -12.858 1.00 88.75 92 LEU A O 1
ATOM 729 N N . ALA A 1 93 ? 16.203 -6.292 -13.272 1.00 91.62 93 ALA A N 1
ATOM 730 C CA . ALA A 1 93 ? 16.898 -6.769 -14.463 1.00 91.62 93 ALA A CA 1
ATOM 731 C C . ALA A 1 93 ? 16.895 -5.709 -15.577 1.00 91.62 93 ALA A C 1
ATOM 733 O O . ALA A 1 93 ? 17.936 -5.458 -16.182 1.00 91.62 93 ALA A O 1
ATOM 734 N N . THR A 1 94 ? 15.764 -5.035 -15.809 1.00 89.19 94 THR A N 1
ATOM 735 C CA . THR A 1 94 ? 15.660 -3.939 -16.783 1.00 89.19 94 THR A CA 1
ATOM 736 C C . THR A 1 94 ? 16.575 -2.773 -16.417 1.00 89.19 94 THR A C 1
ATOM 738 O O . THR A 1 94 ? 17.309 -2.288 -17.276 1.00 89.19 94 THR A O 1
ATOM 741 N N . VAL A 1 95 ? 16.588 -2.350 -15.149 1.00 89.00 95 VAL A N 1
ATOM 742 C CA . VAL A 1 95 ? 17.472 -1.275 -14.668 1.00 89.00 95 VAL A CA 1
ATOM 743 C C . VAL A 1 95 ? 18.946 -1.671 -14.791 1.00 89.00 95 VAL A C 1
ATOM 745 O O . VAL A 1 95 ? 19.754 -0.870 -15.253 1.00 89.00 95 VAL A O 1
ATOM 748 N N . GLY A 1 96 ? 19.301 -2.907 -14.433 1.00 90.75 96 GLY A N 1
ATOM 749 C CA . GLY A 1 96 ? 20.665 -3.423 -14.557 1.00 90.75 96 GLY A CA 1
ATOM 750 C C . GLY A 1 96 ? 21.153 -3.447 -16.006 1.00 90.75 96 GLY A C 1
ATOM 751 O O . GLY A 1 96 ? 22.253 -2.978 -16.290 1.00 90.75 96 GLY A O 1
ATOM 752 N N . LEU A 1 97 ? 20.314 -3.919 -16.932 1.00 90.44 97 LEU A N 1
ATOM 753 C CA . LEU A 1 97 ? 20.617 -3.913 -18.365 1.00 90.44 97 LEU A CA 1
ATOM 754 C C . LEU A 1 97 ? 20.747 -2.492 -18.919 1.00 90.44 97 LEU A C 1
ATOM 756 O O . LEU A 1 97 ? 21.694 -2.211 -19.650 1.00 90.44 97 LEU A O 1
ATOM 760 N N . ALA A 1 98 ? 19.838 -1.587 -18.549 1.00 85.94 98 ALA A N 1
ATOM 761 C CA . ALA A 1 98 ? 19.898 -0.191 -18.969 1.00 85.94 98 ALA A CA 1
ATOM 762 C C . ALA A 1 98 ? 21.182 0.496 -18.473 1.00 85.94 98 ALA A C 1
ATOM 764 O O . ALA A 1 98 ? 21.887 1.118 -19.267 1.00 85.94 98 ALA A O 1
ATOM 765 N N . SER A 1 99 ? 21.540 0.324 -17.195 1.00 86.81 99 SER A N 1
ATOM 766 C CA . SER A 1 99 ? 22.804 0.834 -16.642 1.00 86.81 99 SER A CA 1
ATOM 767 C C . SER A 1 99 ? 24.024 0.248 -17.344 1.00 86.81 99 SER A C 1
ATOM 769 O O . SER A 1 99 ? 24.981 0.968 -17.620 1.00 86.81 99 SER A O 1
ATOM 771 N N . TRP A 1 100 ? 23.998 -1.047 -17.666 1.00 90.44 100 TRP A N 1
ATOM 772 C CA . TRP A 1 100 ? 25.095 -1.696 -18.376 1.00 90.44 100 TRP A CA 1
ATOM 773 C C . TRP A 1 100 ? 25.284 -1.126 -19.790 1.00 90.44 100 TRP A C 1
ATOM 775 O O . TRP A 1 100 ? 26.407 -0.801 -20.172 1.00 90.44 100 TRP A O 1
ATOM 785 N N . LEU A 1 101 ? 24.192 -0.905 -20.530 1.00 88.00 101 LEU A N 1
ATOM 786 C CA . LEU A 1 101 ? 24.223 -0.291 -21.865 1.00 88.00 101 LEU A CA 1
ATOM 787 C C . LEU A 1 101 ? 24.758 1.146 -21.834 1.00 88.00 101 LEU A C 1
ATOM 789 O O . LEU A 1 101 ? 25.552 1.530 -22.695 1.00 88.00 101 LEU A O 1
ATOM 793 N N . VAL A 1 102 ? 24.371 1.930 -20.823 1.00 86.12 102 VAL A N 1
ATOM 794 C CA . VAL A 1 102 ? 24.923 3.277 -20.604 1.00 86.12 102 VAL A CA 1
ATOM 795 C C . VAL A 1 102 ? 26.414 3.209 -20.277 1.00 86.12 102 VAL A C 1
ATOM 797 O O . VAL A 1 102 ? 27.186 3.996 -20.815 1.00 86.12 102 VAL A O 1
ATOM 800 N N . SER A 1 103 ? 26.842 2.254 -19.447 1.00 84.56 103 SER A N 1
ATOM 801 C CA . SER A 1 103 ? 28.250 2.102 -19.056 1.00 84.56 103 SER A CA 1
ATOM 802 C C . SER A 1 103 ? 29.169 1.715 -20.216 1.00 84.56 103 SER A C 1
ATOM 804 O O . SER A 1 103 ? 30.342 2.074 -20.188 1.00 84.56 103 SER A O 1
ATOM 806 N N . ILE A 1 104 ? 28.664 0.984 -21.213 1.00 88.19 104 ILE A N 1
ATOM 807 C CA . ILE A 1 104 ? 29.417 0.632 -22.431 1.00 88.19 104 ILE A CA 1
ATOM 808 C C . ILE A 1 104 ? 29.500 1.828 -23.404 1.00 88.19 104 ILE A C 1
ATOM 810 O O . ILE A 1 104 ? 30.200 1.768 -24.411 1.00 88.19 104 ILE A O 1
ATOM 814 N N . GLY A 1 105 ? 28.819 2.940 -23.107 1.00 81.94 105 GLY A N 1
ATOM 815 C CA . GLY A 1 105 ? 28.831 4.136 -23.947 1.00 81.94 105 GLY A CA 1
ATOM 816 C C . GLY A 1 105 ? 27.944 4.014 -25.185 1.00 81.94 105 GLY A C 1
ATOM 817 O O . GLY A 1 105 ? 28.080 4.809 -26.111 1.00 81.94 105 GLY A O 1
ATOM 818 N N . MET A 1 106 ? 26.998 3.059 -25.211 1.00 84.25 106 MET A N 1
ATOM 819 C CA . MET A 1 106 ? 26.061 2.889 -26.335 1.00 84.25 106 MET A CA 1
ATOM 820 C C . MET A 1 106 ? 25.300 4.186 -26.642 1.00 84.25 106 MET A C 1
ATOM 822 O O . MET A 1 106 ? 24.961 4.445 -27.795 1.00 84.25 106 MET A O 1
ATOM 826 N N . PHE A 1 107 ? 25.055 5.001 -25.612 1.00 80.62 107 PHE A N 1
ATOM 827 C CA . PHE A 1 107 ? 24.251 6.211 -25.721 1.00 80.62 107 PHE A CA 1
ATOM 828 C C . PHE A 1 107 ? 25.051 7.519 -25.836 1.00 80.62 107 PHE A C 1
ATOM 830 O O . PHE A 1 107 ? 24.433 8.567 -26.017 1.00 80.62 107 PHE A O 1
ATOM 837 N N . ASP A 1 108 ? 26.389 7.476 -25.785 1.00 79.75 108 ASP A N 1
ATOM 838 C CA . ASP A 1 108 ? 27.242 8.680 -25.743 1.00 79.75 108 ASP A CA 1
ATOM 839 C C . ASP A 1 108 ? 27.197 9.505 -27.044 1.00 79.75 108 ASP A C 1
ATOM 841 O O . ASP A 1 108 ? 27.425 10.710 -27.022 1.00 79.75 108 ASP A O 1
ATOM 845 N N . ASN A 1 109 ? 26.856 8.879 -28.176 1.00 74.00 109 ASN A N 1
ATOM 846 C CA . ASN A 1 109 ? 26.772 9.540 -29.487 1.00 74.00 109 ASN A CA 1
ATOM 847 C C . ASN A 1 109 ? 25.330 9.708 -29.998 1.00 74.00 109 ASN A C 1
ATOM 849 O O . ASN A 1 109 ? 25.109 10.135 -31.133 1.00 74.00 109 ASN A O 1
ATOM 853 N N . THR A 1 110 ? 24.332 9.361 -29.186 1.00 72.69 110 THR A N 1
ATOM 854 C CA . THR A 1 110 ? 22.917 9.494 -29.560 1.00 72.69 110 THR A CA 1
ATOM 855 C C . THR A 1 110 ? 22.399 10.862 -29.153 1.00 72.69 110 THR A C 1
ATOM 857 O O . THR A 1 110 ? 22.082 11.099 -27.990 1.00 72.69 110 THR A O 1
ATOM 860 N N . SER A 1 111 ? 22.256 11.752 -30.131 1.00 68.31 111 SER A N 1
ATOM 861 C CA . SER A 1 111 ? 21.445 12.960 -29.980 1.00 68.31 111 SER A CA 1
ATOM 862 C C . SER A 1 111 ? 20.037 12.673 -30.495 1.00 68.31 111 SER A C 1
ATOM 864 O O . SER A 1 111 ? 19.842 12.275 -31.643 1.00 68.31 111 SER A O 1
ATOM 866 N N . ILE A 1 112 ? 19.040 12.824 -29.624 1.00 66.12 112 ILE A N 1
ATOM 867 C CA . ILE A 1 112 ? 17.638 12.632 -29.996 1.00 66.12 112 ILE A CA 1
ATOM 868 C C . ILE A 1 112 ? 17.088 14.002 -30.378 1.00 66.12 112 ILE A C 1
ATOM 870 O O . ILE A 1 112 ? 17.006 14.908 -29.546 1.00 66.12 112 ILE A O 1
ATOM 874 N N . ASN A 1 113 ? 16.728 14.164 -31.650 1.00 64.38 113 ASN A N 1
ATOM 875 C CA . ASN A 1 113 ? 16.051 15.362 -32.122 1.00 64.38 113 ASN A CA 1
ATOM 876 C C . ASN A 1 113 ? 14.542 15.184 -31.920 1.00 64.38 113 ASN A C 1
ATOM 878 O O . ASN A 1 113 ? 13.901 14.379 -32.587 1.00 64.38 113 ASN A O 1
ATOM 882 N N . VAL A 1 114 ? 13.968 15.936 -30.984 1.00 61.53 114 VAL A N 1
ATOM 883 C CA . VAL A 1 114 ? 12.547 15.823 -30.600 1.00 61.53 114 VAL A CA 1
ATOM 884 C C . VAL A 1 114 ? 11.604 16.220 -31.747 1.00 61.53 114 VAL A C 1
ATOM 886 O O . VAL A 1 114 ? 10.424 15.885 -31.724 1.00 61.53 114 VAL A O 1
ATOM 889 N N . ASN A 1 115 ? 12.124 16.867 -32.794 1.00 59.97 115 ASN A N 1
ATOM 890 C CA . ASN A 1 115 ? 11.332 17.297 -33.942 1.00 59.97 115 ASN A CA 1
ATOM 891 C C . ASN A 1 115 ? 11.007 16.160 -34.933 1.00 59.97 115 ASN A C 1
ATOM 893 O O . ASN A 1 115 ? 10.119 16.322 -35.763 1.00 59.97 115 ASN A O 1
ATOM 897 N N . SER A 1 116 ? 11.693 15.009 -34.864 1.00 55.31 116 SER A N 1
ATOM 898 C CA . SER A 1 116 ? 11.458 13.869 -35.772 1.00 55.31 116 SER A CA 1
ATOM 899 C C . SER A 1 116 ? 10.527 12.789 -35.209 1.00 55.31 116 SER A C 1
ATOM 901 O O . SER A 1 116 ? 10.230 11.822 -35.906 1.00 55.31 116 SER A O 1
ATOM 903 N N . VAL A 1 117 ? 10.048 12.944 -33.969 1.00 55.81 117 VAL A N 1
ATOM 904 C CA . VAL A 1 117 ? 9.121 11.997 -33.309 1.00 55.81 117 VAL A CA 1
ATOM 905 C C . VAL A 1 117 ? 7.658 12.469 -33.411 1.00 55.81 117 VAL A C 1
ATOM 907 O O . VAL A 1 117 ? 6.746 11.852 -32.866 1.00 55.81 117 VAL A O 1
ATOM 910 N N . MET A 1 118 ? 7.403 13.556 -34.146 1.00 53.19 118 MET A N 1
ATOM 911 C CA . MET A 1 118 ? 6.050 13.954 -34.529 1.00 53.19 118 MET A CA 1
ATOM 912 C C . MET A 1 118 ? 5.579 13.049 -35.670 1.00 53.19 118 MET A C 1
ATOM 914 O O . MET A 1 118 ? 6.094 13.103 -36.786 1.00 53.19 118 MET A O 1
ATOM 918 N N . PHE A 1 119 ? 4.612 12.189 -35.360 1.00 52.00 119 PHE A N 1
ATOM 919 C CA . PHE A 1 119 ? 3.830 11.425 -36.325 1.00 52.00 119 PHE A CA 1
ATOM 920 C C . PHE A 1 119 ? 3.397 12.324 -37.493 1.00 52.00 119 PHE A C 1
ATOM 922 O O . PHE A 1 119 ? 2.933 13.443 -37.280 1.00 52.00 119 PHE A O 1
ATOM 929 N N . GLY A 1 120 ? 3.593 11.839 -38.720 1.00 53.31 120 GLY A N 1
ATOM 930 C CA . GLY A 1 120 ? 3.387 12.622 -39.932 1.00 53.31 120 GLY A CA 1
ATOM 931 C C . GLY A 1 120 ? 1.988 13.231 -40.041 1.00 53.31 120 GLY A C 1
ATOM 932 O O . GLY A 1 120 ? 0.981 12.558 -39.848 1.00 53.31 120 GLY A O 1
ATOM 933 N N . ASN A 1 121 ? 1.935 14.502 -40.419 1.00 51.28 121 ASN A N 1
ATOM 934 C CA . ASN A 1 121 ? 1.525 14.852 -41.771 1.00 51.28 121 ASN A CA 1
ATOM 935 C C . ASN A 1 121 ? 1.987 16.270 -42.103 1.00 51.28 121 ASN A C 1
ATOM 937 O O . ASN A 1 121 ? 2.072 17.137 -41.236 1.00 51.28 121 ASN A O 1
ATOM 941 N N . ASP A 1 122 ? 2.320 16.445 -43.377 1.00 57.09 122 ASP A N 1
ATOM 942 C CA . ASP A 1 122 ? 2.686 17.689 -44.035 1.00 57.09 122 ASP A CA 1
ATOM 943 C C . ASP A 1 122 ? 1.911 18.914 -43.538 1.00 57.09 122 ASP A C 1
ATOM 945 O O . ASP A 1 122 ? 0.720 18.830 -43.259 1.00 57.09 122 ASP A O 1
ATOM 949 N N . THR A 1 123 ? 2.581 20.070 -43.587 1.00 51.88 123 THR A N 1
ATOM 950 C CA . THR A 1 123 ? 2.091 21.446 -43.361 1.00 51.88 123 THR A CA 1
ATOM 951 C C . THR A 1 123 ? 2.420 22.051 -41.998 1.00 51.88 123 THR A C 1
ATOM 953 O O . THR A 1 123 ? 1.583 22.188 -41.116 1.00 51.88 123 THR A O 1
ATOM 956 N N . SER A 1 124 ? 3.670 22.503 -41.860 1.00 46.22 124 SER A N 1
ATOM 957 C CA . SER A 1 124 ? 4.035 23.861 -41.410 1.00 46.22 124 SER A CA 1
ATOM 958 C C . SER A 1 124 ? 5.524 23.881 -41.086 1.00 46.22 124 SER A C 1
ATOM 960 O O . SER A 1 124 ? 5.969 23.310 -40.094 1.00 46.22 124 SER A O 1
ATOM 962 N N . ARG A 1 125 ? 6.316 24.552 -41.930 1.00 45.97 125 ARG A N 1
ATOM 963 C CA . ARG A 1 125 ? 7.724 24.856 -41.647 1.00 45.97 125 ARG A CA 1
ATOM 964 C C . ARG A 1 125 ? 7.779 25.947 -40.578 1.00 45.97 125 ARG A C 1
ATOM 966 O O . ARG A 1 125 ? 7.999 27.111 -40.890 1.00 45.97 125 ARG A O 1
ATOM 973 N N . PHE A 1 126 ? 7.535 25.573 -39.329 1.00 45.50 126 PHE A N 1
ATOM 974 C CA . PHE A 1 126 ? 7.886 26.387 -38.177 1.00 45.50 126 PHE A CA 1
ATOM 975 C C . PHE A 1 126 ? 9.131 25.759 -37.560 1.00 45.50 126 PHE A C 1
ATOM 977 O O . PHE A 1 126 ? 9.068 24.715 -36.911 1.00 45.50 126 PHE A O 1
ATOM 984 N N . SER A 1 127 ? 10.290 26.347 -37.854 1.00 46.97 127 SER A N 1
ATOM 985 C CA . SER A 1 127 ? 11.576 25.927 -37.304 1.00 46.97 127 SER A CA 1
ATOM 986 C C . SER A 1 127 ? 11.612 26.316 -35.826 1.00 46.97 127 SER A C 1
ATOM 988 O O . SER A 1 127 ? 12.126 27.369 -35.456 1.00 46.97 127 SER A O 1
ATOM 990 N N . LEU A 1 128 ? 11.010 25.486 -34.976 1.00 54.72 128 LEU A N 1
ATOM 991 C CA 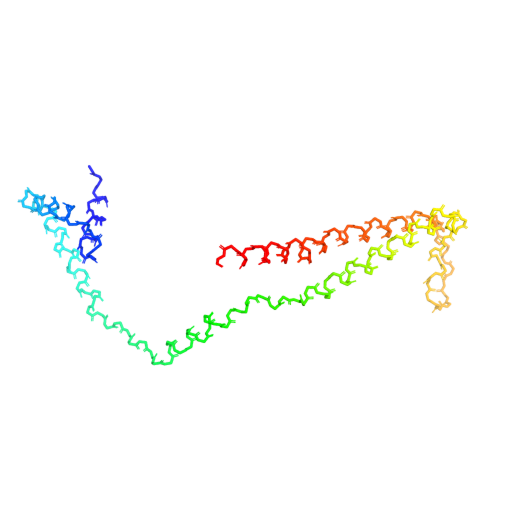. LEU A 1 128 ? 11.260 25.537 -33.541 1.00 54.72 128 LEU A CA 1
ATOM 992 C C . LEU A 1 128 ? 12.757 25.276 -33.310 1.00 54.72 128 LEU A C 1
ATOM 994 O O . LEU A 1 128 ? 13.349 24.471 -34.040 1.00 54.72 128 LEU A O 1
ATOM 998 N N . PRO A 1 129 ? 13.389 25.938 -32.326 1.00 53.88 129 PRO A N 1
ATOM 999 C CA . PRO A 1 129 ? 14.773 25.652 -31.976 1.00 53.88 129 PRO A CA 1
ATOM 1000 C C . PRO A 1 129 ? 14.901 24.158 -31.672 1.00 53.88 129 PRO A C 1
ATOM 1002 O O . PRO A 1 129 ? 14.174 23.620 -30.835 1.00 53.88 129 PRO A O 1
ATOM 1005 N N . SER A 1 130 ? 15.793 23.474 -32.389 1.00 57.00 130 SER A N 1
ATOM 1006 C CA . SER A 1 130 ? 16.040 22.051 -32.186 1.00 57.00 130 SER A CA 1
ATOM 1007 C C . SER A 1 130 ? 16.647 21.855 -30.802 1.00 57.00 130 SER A C 1
ATOM 1009 O O . SER A 1 130 ? 17.835 22.099 -30.595 1.00 57.00 130 SER A O 1
ATOM 1011 N N . LEU A 1 131 ? 15.826 21.433 -29.846 1.00 57.91 131 LEU A N 1
ATOM 1012 C CA . LEU A 1 131 ? 16.298 20.977 -28.550 1.00 57.91 131 LEU A CA 1
ATOM 1013 C C . LEU A 1 131 ? 16.914 19.591 -28.756 1.00 57.91 131 LEU A C 1
ATOM 1015 O O . LEU A 1 131 ? 16.213 18.581 -28.825 1.00 57.91 131 LEU A O 1
ATOM 1019 N N . THR A 1 132 ? 18.230 19.557 -28.944 1.00 62.78 132 THR A N 1
ATOM 1020 C CA . THR A 1 132 ? 19.006 18.318 -28.971 1.00 62.78 132 THR A CA 1
ATOM 1021 C C . THR A 1 132 ? 19.246 17.889 -27.535 1.00 62.78 132 THR A C 1
ATOM 1023 O O . THR A 1 132 ? 20.042 18.507 -26.826 1.00 62.78 132 THR A O 1
ATOM 1026 N N . PHE A 1 133 ? 18.540 16.854 -27.095 1.00 70.19 133 PHE A N 1
ATOM 1027 C CA . PHE A 1 133 ? 18.806 16.250 -25.797 1.00 70.19 133 PHE A CA 1
ATOM 1028 C C . PHE A 1 133 ? 19.857 15.157 -25.958 1.00 70.19 133 PHE A C 1
ATOM 1030 O O . PHE A 1 133 ? 19.814 14.364 -26.904 1.00 70.19 133 PHE A O 1
ATOM 1037 N N . ASP A 1 134 ? 20.798 15.129 -25.020 1.00 81.31 134 ASP A N 1
ATOM 1038 C CA . ASP A 1 134 ? 21.760 14.045 -24.897 1.00 81.31 134 ASP A CA 1
ATOM 1039 C C . ASP A 1 134 ? 21.010 12.767 -24.487 1.00 81.31 134 ASP A C 1
ATOM 1041 O O . ASP A 1 134 ? 20.370 12.710 -23.427 1.00 81.31 134 ASP A O 1
ATOM 1045 N N . GLY A 1 135 ? 21.058 11.745 -25.344 1.00 79.19 135 GLY A N 1
ATOM 1046 C CA . GLY A 1 135 ? 20.426 10.452 -25.099 1.00 79.19 135 GLY A CA 1
ATOM 1047 C C . GLY A 1 135 ? 20.923 9.806 -23.808 1.00 79.19 135 GLY A C 1
ATOM 1048 O O . GLY A 1 135 ? 20.144 9.149 -23.116 1.00 79.19 135 GLY A O 1
ATOM 1049 N N . LYS A 1 136 ? 22.171 10.073 -23.409 1.00 83.62 136 LYS A N 1
ATOM 1050 C CA . LYS A 1 136 ? 22.723 9.628 -22.129 1.00 83.62 136 LYS A CA 1
ATOM 1051 C C . LYS A 1 136 ? 21.954 10.206 -20.947 1.00 83.62 136 LYS A C 1
ATOM 1053 O O . LYS A 1 136 ? 21.608 9.469 -20.025 1.00 83.62 136 LYS A O 1
ATOM 1058 N N . ILE A 1 137 ? 21.650 11.505 -20.979 1.00 85.62 137 ILE A N 1
ATOM 1059 C CA . ILE A 1 137 ? 20.890 12.180 -19.918 1.00 85.62 137 ILE A CA 1
ATOM 1060 C C . ILE A 1 137 ? 19.477 11.599 -19.845 1.00 85.62 137 ILE A C 1
ATOM 1062 O O . ILE A 1 137 ? 19.005 11.277 -18.756 1.00 85.62 137 ILE A O 1
ATOM 1066 N N . LEU A 1 138 ? 18.826 11.400 -20.994 1.00 85.38 138 LEU A N 1
ATOM 1067 C CA . LEU A 1 138 ? 17.473 10.845 -21.060 1.00 85.38 138 LEU A CA 1
ATOM 1068 C C . LEU A 1 138 ? 17.399 9.428 -20.474 1.00 85.38 138 LEU A C 1
ATOM 1070 O O . LEU A 1 138 ? 16.544 9.150 -19.633 1.00 85.38 138 LEU A O 1
ATOM 1074 N N . VAL A 1 139 ? 18.322 8.543 -20.858 1.00 85.31 139 VAL A N 1
ATOM 1075 C CA . VAL A 1 139 ? 18.369 7.176 -20.319 1.00 85.31 139 VAL A CA 1
ATOM 1076 C C . VAL A 1 139 ? 18.682 7.189 -18.821 1.00 85.31 139 VAL A C 1
ATOM 1078 O O . VAL A 1 139 ? 18.060 6.447 -18.063 1.00 85.31 139 VAL A O 1
ATOM 1081 N N . ASN A 1 140 ? 19.573 8.071 -18.361 1.00 87.38 140 ASN A N 1
ATOM 1082 C CA . ASN A 1 140 ? 19.906 8.175 -16.940 1.00 87.38 140 ASN A CA 1
ATOM 1083 C C . ASN A 1 140 ? 18.705 8.648 -16.095 1.00 87.38 140 ASN A C 1
ATOM 1085 O O . ASN A 1 140 ? 18.443 8.102 -15.024 1.00 87.38 140 ASN A O 1
ATOM 1089 N N . VAL A 1 141 ? 17.904 9.590 -16.605 1.00 90.00 141 VAL A N 1
ATOM 1090 C CA . VAL A 1 141 ? 16.640 10.006 -15.969 1.00 90.00 141 VAL A CA 1
ATOM 1091 C C . VAL A 1 141 ? 15.654 8.837 -15.878 1.00 90.00 141 VAL A C 1
ATOM 1093 O O . VAL A 1 141 ? 15.054 8.624 -14.824 1.00 90.00 141 VAL A O 1
ATOM 1096 N N . ILE A 1 142 ? 15.516 8.039 -16.943 1.00 88.06 142 ILE A N 1
ATOM 1097 C CA . ILE A 1 142 ? 14.652 6.846 -16.954 1.00 88.06 142 ILE A CA 1
ATOM 1098 C C . ILE A 1 142 ? 15.131 5.806 -15.931 1.00 88.06 142 ILE A C 1
ATOM 1100 O O . ILE A 1 142 ? 14.308 5.193 -15.248 1.00 88.06 142 ILE A O 1
ATOM 1104 N N . ILE A 1 143 ? 16.443 5.606 -15.798 1.00 88.94 143 ILE A N 1
ATOM 1105 C CA . ILE A 1 143 ? 17.031 4.695 -14.807 1.00 88.94 143 ILE A CA 1
ATOM 1106 C C . ILE A 1 143 ? 16.698 5.160 -13.386 1.00 88.94 143 ILE A C 1
ATOM 1108 O O . ILE A 1 143 ? 16.182 4.370 -12.595 1.00 88.94 143 ILE A O 1
ATOM 1112 N N . ILE A 1 144 ? 16.927 6.440 -13.075 1.00 90.31 144 ILE A N 1
ATOM 1113 C CA . ILE A 1 144 ? 16.622 7.019 -11.757 1.00 90.31 144 ILE A CA 1
ATOM 1114 C C . ILE A 1 144 ? 15.127 6.887 -11.447 1.00 90.31 144 ILE A C 1
ATOM 1116 O O . ILE A 1 144 ? 14.760 6.454 -10.356 1.00 90.31 144 ILE A O 1
ATOM 1120 N N . PHE A 1 145 ? 14.258 7.191 -12.412 1.00 91.50 145 PHE A N 1
ATOM 1121 C CA . PHE A 1 145 ? 12.813 7.042 -12.253 1.00 91.50 145 PHE A CA 1
ATOM 1122 C C . PHE A 1 145 ? 12.410 5.591 -11.948 1.00 91.50 145 PHE A C 1
ATOM 1124 O O . PHE A 1 145 ? 11.685 5.340 -10.984 1.00 91.50 145 PHE A O 1
ATOM 1131 N N . ASN A 1 146 ? 12.922 4.620 -12.710 1.00 87.94 146 ASN A N 1
ATOM 1132 C CA . ASN A 1 146 ? 12.653 3.202 -12.460 1.00 87.94 146 ASN A CA 1
ATOM 1133 C C . ASN A 1 146 ? 13.191 2.734 -11.102 1.00 87.94 146 ASN A C 1
ATOM 1135 O O . ASN A 1 146 ? 12.571 1.883 -10.467 1.00 87.94 146 ASN A O 1
ATOM 1139 N N . LEU A 1 147 ? 14.301 3.300 -10.625 1.00 89.00 147 LEU A N 1
ATOM 1140 C CA . LEU A 1 147 ? 14.861 2.998 -9.308 1.00 89.00 147 LEU A CA 1
ATOM 1141 C C . LEU A 1 147 ? 13.958 3.519 -8.179 1.00 89.00 147 LEU A C 1
ATOM 1143 O O . LEU A 1 147 ? 13.712 2.798 -7.212 1.00 89.00 147 LEU A O 1
ATOM 1147 N N . VAL A 1 148 ? 13.391 4.721 -8.328 1.00 89.94 148 VAL A N 1
ATOM 1148 C CA . VAL A 1 148 ? 12.387 5.263 -7.392 1.00 89.94 148 VAL A CA 1
ATOM 1149 C C . VAL A 1 148 ? 11.136 4.384 -7.366 1.00 89.94 148 VAL A C 1
ATOM 1151 O O . VAL A 1 148 ? 10.659 4.023 -6.289 1.00 89.94 148 VAL A O 1
ATOM 1154 N N . VAL A 1 149 ? 10.632 3.976 -8.535 1.00 86.25 149 VAL A N 1
ATOM 1155 C CA . VAL A 1 149 ? 9.490 3.053 -8.637 1.00 86.25 149 VAL A CA 1
ATOM 1156 C C . VAL A 1 149 ? 9.817 1.701 -7.996 1.00 86.25 149 VAL A C 1
ATOM 1158 O O . VAL A 1 149 ? 8.995 1.164 -7.255 1.00 86.25 149 VAL A O 1
ATOM 1161 N N . ALA A 1 150 ? 11.021 1.167 -8.216 1.00 85.75 150 ALA A N 1
ATOM 1162 C CA . ALA A 1 150 ? 11.471 -0.076 -7.597 1.00 85.75 150 ALA A CA 1
ATOM 1163 C C . ALA A 1 150 ? 11.486 0.028 -6.070 1.00 85.75 150 ALA A C 1
ATOM 1165 O O . ALA A 1 150 ? 11.003 -0.879 -5.398 1.00 85.75 150 ALA A O 1
ATOM 1166 N N . PHE A 1 151 ? 11.982 1.142 -5.526 1.00 85.62 151 PHE A N 1
ATOM 1167 C CA . PHE A 1 151 ? 12.003 1.385 -4.086 1.00 85.62 151 PHE A CA 1
ATOM 1168 C C . PHE A 1 151 ? 10.589 1.497 -3.504 1.00 85.62 151 PHE A C 1
ATOM 1170 O O . PHE A 1 151 ? 10.289 0.894 -2.476 1.00 85.62 151 PHE A O 1
ATOM 1177 N N . PHE A 1 152 ? 9.688 2.193 -4.200 1.00 86.31 152 PHE A N 1
ATOM 1178 C CA . PHE A 1 152 ? 8.297 2.322 -3.771 1.00 86.31 152 PHE A CA 1
ATOM 1179 C C . PHE A 1 152 ? 7.539 0.988 -3.827 1.00 86.31 152 PHE A C 1
ATOM 1181 O O . PHE A 1 152 ? 6.720 0.701 -2.960 1.00 86.31 152 PHE A O 1
ATOM 1188 N N . LEU A 1 153 ? 7.827 0.142 -4.822 1.00 79.94 153 LEU A N 1
ATOM 1189 C CA . LEU A 1 153 ? 7.251 -1.199 -4.924 1.00 79.94 153 LEU A CA 1
ATOM 1190 C C . LEU A 1 153 ? 7.877 -2.188 -3.937 1.00 79.94 153 LEU A C 1
ATOM 1192 O O . LEU A 1 153 ? 7.195 -3.127 -3.525 1.00 79.94 153 LEU A O 1
ATOM 1196 N N . PHE A 1 154 ? 9.139 -1.999 -3.547 1.00 81.94 154 PHE A N 1
ATOM 1197 C CA . PHE A 1 154 ? 9.865 -2.889 -2.640 1.00 81.94 154 PHE A CA 1
ATOM 1198 C C . PHE A 1 154 ? 9.177 -3.022 -1.276 1.00 81.94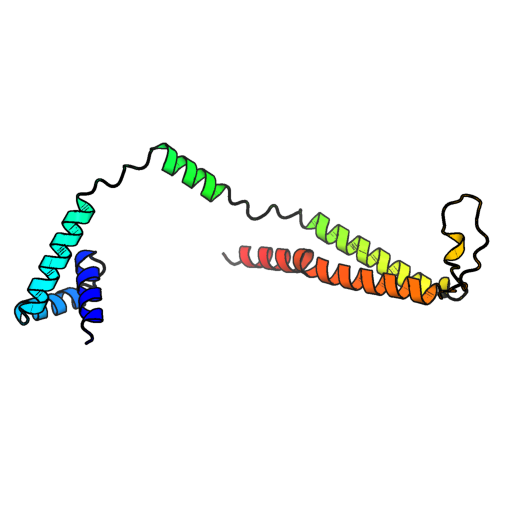 154 PHE A C 1
ATOM 1200 O O . PHE A 1 154 ? 9.028 -4.135 -0.772 1.00 81.94 154 PHE A O 1
ATOM 1207 N N . ASP A 1 155 ? 8.694 -1.919 -0.706 1.00 75.44 155 ASP A N 1
ATOM 1208 C CA . ASP A 1 155 ? 8.052 -1.905 0.612 1.00 75.44 155 ASP A CA 1
ATOM 1209 C C . ASP A 1 155 ? 6.768 -2.774 0.689 1.00 75.44 155 ASP A C 1
ATOM 1211 O O . ASP A 1 155 ? 6.746 -3.779 1.417 1.00 75.44 155 ASP A O 1
ATOM 1215 N N . PRO A 1 156 ? 5.718 -2.535 -0.124 1.00 71.88 156 PRO A N 1
ATOM 1216 C CA . PRO A 1 156 ? 4.516 -3.366 -0.095 1.00 71.88 156 PRO A CA 1
ATOM 1217 C C . PRO A 1 156 ? 4.760 -4.800 -0.587 1.00 71.88 156 PRO A C 1
ATOM 1219 O O . PRO A 1 156 ? 4.039 -5.716 -0.184 1.00 71.88 156 PRO A O 1
ATOM 1222 N N . THR A 1 157 ? 5.759 -5.010 -1.447 1.00 76.31 157 THR A N 1
ATOM 1223 C CA . THR A 1 157 ? 6.007 -6.298 -2.107 1.00 76.31 157 THR A CA 1
ATOM 1224 C C . THR A 1 157 ? 6.901 -7.240 -1.308 1.00 76.31 157 THR A C 1
ATOM 1226 O O . THR A 1 157 ? 6.702 -8.453 -1.364 1.00 76.31 157 THR A O 1
ATOM 1229 N N . VAL A 1 158 ? 7.898 -6.716 -0.593 1.00 74.75 158 VAL A N 1
ATOM 1230 C CA . VAL A 1 158 ? 8.915 -7.519 0.104 1.00 74.75 158 VAL A CA 1
ATOM 1231 C C . VAL A 1 158 ? 8.771 -7.391 1.613 1.00 74.75 158 VAL A C 1
ATOM 1233 O O . VAL A 1 158 ? 8.682 -8.415 2.295 1.00 74.75 158 VAL A O 1
ATOM 1236 N N . LEU A 1 159 ? 8.691 -6.166 2.144 1.00 72.38 159 LEU A N 1
ATOM 1237 C CA . LEU A 1 159 ? 8.688 -5.942 3.593 1.00 72.38 159 LEU A CA 1
ATOM 1238 C C . LEU A 1 159 ? 7.399 -6.471 4.230 1.00 72.38 159 LEU A C 1
ATOM 1240 O O . LEU A 1 159 ? 7.445 -7.333 5.111 1.00 72.38 159 LEU A O 1
ATOM 1244 N N . LYS A 1 160 ? 6.235 -6.042 3.734 1.00 70.12 160 LYS A N 1
ATOM 1245 C CA . LYS A 1 160 ? 4.928 -6.441 4.285 1.00 70.12 160 LYS A CA 1
ATOM 1246 C C . LYS A 1 160 ? 4.719 -7.970 4.368 1.00 70.12 160 LYS A C 1
ATOM 1248 O O . LYS A 1 160 ? 4.343 -8.450 5.442 1.00 70.12 160 LYS A O 1
ATOM 1253 N N . PRO A 1 161 ? 4.982 -8.776 3.320 1.00 66.81 161 PRO A N 1
ATOM 1254 C CA . PRO A 1 161 ? 4.828 -10.228 3.417 1.00 66.81 161 PRO A CA 1
ATOM 1255 C C . PRO A 1 161 ? 5.906 -10.926 4.253 1.00 66.81 161 PRO A C 1
ATOM 1257 O O . PRO A 1 161 ? 5.622 -11.967 4.852 1.00 66.81 161 PRO A O 1
ATOM 1260 N N . TRP A 1 162 ? 7.126 -10.383 4.323 1.00 72.00 162 TRP A N 1
ATOM 1261 C CA . TRP A 1 162 ? 8.178 -10.933 5.180 1.00 72.00 162 TRP A CA 1
ATOM 1262 C C . TRP A 1 162 ? 7.800 -10.816 6.664 1.00 72.00 162 TRP A C 1
ATOM 1264 O O . TRP A 1 162 ? 7.854 -11.807 7.397 1.00 72.00 162 TRP A O 1
ATOM 1274 N N . PHE A 1 163 ? 7.288 -9.653 7.081 1.00 72.44 163 PHE A N 1
ATOM 1275 C CA . PHE A 1 163 ? 6.792 -9.445 8.444 1.00 72.44 163 PHE A CA 1
ATOM 1276 C C . PHE A 1 163 ? 5.566 -10.310 8.769 1.00 72.44 163 PHE A C 1
ATOM 1278 O O . PHE A 1 163 ? 5.497 -10.895 9.850 1.00 72.44 163 PHE A O 1
ATOM 1285 N N . GLN A 1 164 ? 4.635 -10.474 7.823 1.00 72.00 164 GLN A N 1
ATOM 1286 C CA . GLN A 1 164 ? 3.453 -11.328 8.009 1.00 72.00 164 GLN A CA 1
ATOM 1287 C C . GLN A 1 164 ? 3.779 -12.825 8.128 1.00 72.00 164 GLN A C 1
ATOM 1289 O O . GLN A 1 164 ? 3.045 -13.556 8.790 1.00 72.00 164 GLN A O 1
ATOM 1294 N N . ARG A 1 165 ? 4.854 -13.313 7.492 1.00 67.19 165 ARG A N 1
ATOM 1295 C CA . ARG A 1 165 ? 5.319 -14.698 7.687 1.00 67.19 165 ARG A CA 1
ATOM 1296 C C . ARG A 1 165 ? 5.933 -14.899 9.063 1.00 67.19 165 ARG A C 1
ATOM 1298 O O . ARG A 1 165 ? 5.685 -15.925 9.686 1.00 67.19 165 ARG A O 1
ATOM 1305 N N . ARG A 1 166 ? 6.705 -13.923 9.541 1.00 68.50 166 ARG A N 1
ATOM 1306 C CA . ARG A 1 166 ? 7.381 -14.016 10.837 1.00 68.50 166 ARG A CA 1
ATOM 1307 C C . ARG A 1 166 ? 6.408 -13.939 12.014 1.00 68.50 166 ARG A C 1
ATOM 1309 O O . ARG A 1 166 ? 6.595 -14.660 12.984 1.00 68.50 166 ARG A O 1
ATOM 1316 N N . SER A 1 167 ? 5.343 -13.141 11.918 1.00 70.31 167 SER A N 1
ATOM 1317 C CA . SER A 1 167 ? 4.338 -13.050 12.987 1.00 70.31 167 SER A CA 1
ATOM 1318 C C . SER A 1 167 ? 3.474 -14.307 13.146 1.00 70.31 167 SER A C 1
ATOM 1320 O O . SER A 1 167 ? 2.924 -14.522 14.219 1.00 70.31 167 SER A O 1
ATOM 1322 N N . ARG A 1 168 ? 3.372 -15.159 12.115 1.00 65.06 168 ARG A N 1
ATOM 1323 C CA . ARG A 1 168 ? 2.611 -16.423 12.166 1.00 65.06 168 ARG A CA 1
ATOM 1324 C C . ARG A 1 168 ? 3.377 -17.607 12.757 1.00 65.06 168 ARG A C 1
ATOM 1326 O O . ARG A 1 168 ? 2.754 -18.620 13.027 1.00 65.06 168 ARG A O 1
ATOM 1333 N N . LEU A 1 169 ? 4.698 -17.505 12.908 1.00 63.47 169 LEU A N 1
ATOM 1334 C CA . LEU A 1 169 ? 5.546 -18.579 13.447 1.00 63.47 169 LEU A CA 1
ATOM 1335 C C . LEU A 1 169 ? 5.779 -18.465 14.964 1.00 63.47 169 LEU A C 1
ATOM 1337 O O . LEU A 1 169 ? 6.392 -19.353 15.541 1.00 63.47 169 LEU A O 1
ATOM 1341 N N . ASN A 1 170 ? 5.291 -17.393 15.598 1.00 54.12 170 ASN A N 1
ATOM 1342 C CA . ASN A 1 170 ? 5.420 -17.138 17.037 1.00 54.12 170 ASN A CA 1
ATOM 1343 C C . ASN A 1 170 ? 4.101 -17.371 17.811 1.00 54.12 170 ASN A C 1
ATOM 1345 O O . ASN A 1 170 ? 3.885 -16.732 18.840 1.00 54.12 170 ASN A O 1
ATOM 1349 N N . TYR A 1 171 ? 3.218 -18.240 17.314 1.00 46.38 171 TYR A N 1
ATOM 1350 C CA . TYR A 1 171 ? 2.009 -18.687 18.013 1.00 46.38 171 TYR A CA 1
ATOM 1351 C C . TYR A 1 171 ? 1.882 -20.204 17.924 1.00 46.38 171 TYR A C 1
ATOM 1353 O O . TYR A 1 171 ? 2.174 -20.734 16.826 1.00 46.38 171 TYR A O 1
#

Foldseek 3Di:
DDPVVLLVLLVCVVVVVDDPVSNVVVVVVVVVDVVSVVSSVVVVVVVVVVVVPPPPDPPPVVVVVVVVVVVPPPPPPQPPLVVLVVVLVVLVVVLVVLVVCLVVVVQQPDFDFPVVPPDDDDDDPPPDPGPTDRSSVVSVVVSVVSVVVSVVSCCSNPVVVVVVVVVVVPD